Protein AF-A0A5A7SS59-F1 (afdb_monomer)

Sequence (140 aa):
MFLSNFWKELFSTMGTILKRSPTFHPQTDGHTERVNRCLETYLRYFCNEQPNRWHKFITCAELWYNTTFHASTKAAPFQLVFGRPPPPLVSYRDRKSSNNEVEQMLKERELTINALKENLSVAENRMNKMADLKRKEMKF

Mean predicted aligned error: 12.56 Å

Solvent-accessible surface area (backbone atoms only — not comparable to full-atom values): 8537 Å² total; per-residue (Å²): 129,87,78,49,70,68,50,54,54,52,33,54,75,70,73,45,83,85,83,76,71,60,87,97,44,69,74,78,48,46,66,62,51,54,50,48,51,51,53,48,59,54,47,50,54,46,37,72,78,38,61,94,51,41,74,72,48,49,63,55,50,51,53,47,58,30,58,38,75,34,84,90,73,73,42,19,55,37,29,73,75,68,78,41,80,65,80,78,81,81,59,65,88,80,62,88,60,93,47,66,68,60,42,50,51,44,49,53,50,49,56,47,53,51,54,46,54,53,55,46,52,54,49,51,53,52,49,51,54,57,50,56,77,68,57,74,89,77,82,129

Organism: Cucumis melo var. makuwa (NCBI:txid1194695)

Nearest PDB structures (foldseek):
  4bac-assembly1_B-2  TM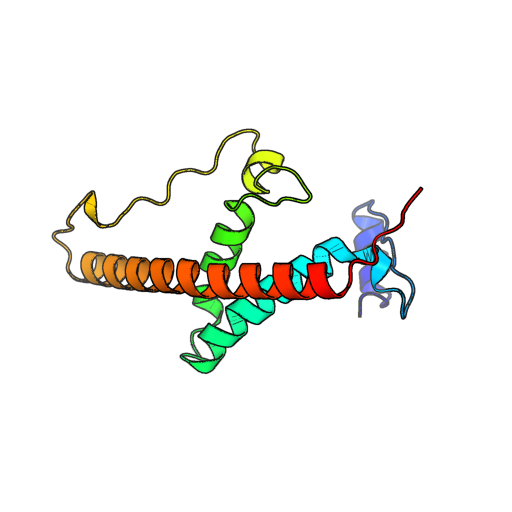=7.253E-01  e=7.988E-04  Human spumaretrovirus
  3s3o-assembly1_B-2  TM=7.071E-01  e=8.475E-04  Human spumaretrovirus
  3oyj-assembly1_A-2  TM=6.979E-01  e=1.724E-03  Human spumaretrovirus
  4ikf-assembly1_B  TM=7.192E-01  e=2.059E-03  Human spumaretrovirus
  2x6s-assembly3_A  TM=6.317E-01  e=1.941E-03  Human spumaretrovirus

Structure (mmCIF, N/CA/C/O backbone):
data_AF-A0A5A7SS59-F1
#
_entry.id   AF-A0A5A7SS59-F1
#
loop_
_atom_site.group_PDB
_atom_site.id
_atom_site.type_symbol
_atom_site.label_atom_id
_atom_site.label_alt_id
_atom_site.label_comp_id
_atom_site.label_asym_id
_atom_site.label_entity_id
_atom_site.label_seq_id
_atom_site.pdbx_PDB_ins_code
_atom_site.Cartn_x
_atom_site.Cartn_y
_atom_site.Cartn_z
_atom_site.occupancy
_atom_site.B_iso_or_equiv
_atom_site.auth_seq_id
_atom_site.auth_comp_id
_atom_site.auth_asym_id
_atom_site.auth_atom_id
_atom_site.pdbx_PDB_model_num
ATOM 1 N N . MET A 1 1 ? 14.893 -16.662 -6.033 1.00 59.03 1 MET A N 1
ATOM 2 C CA . MET A 1 1 ? 15.719 -16.497 -7.252 1.00 59.03 1 MET A CA 1
ATOM 3 C C . MET A 1 1 ? 14.987 -17.178 -8.414 1.00 59.03 1 MET A C 1
ATOM 5 O O . MET A 1 1 ? 14.801 -18.385 -8.360 1.00 59.03 1 MET A O 1
ATOM 9 N N . PHE A 1 2 ? 14.514 -16.436 -9.423 1.00 67.94 2 PHE A N 1
ATOM 10 C CA . PHE A 1 2 ? 13.650 -16.948 -10.515 1.00 67.94 2 PHE A CA 1
ATOM 11 C C . PHE A 1 2 ? 14.432 -17.586 -11.686 1.00 67.94 2 PHE A C 1
ATOM 13 O O . PHE A 1 2 ? 14.031 -17.503 -12.844 1.00 67.94 2 PHE A O 1
ATOM 20 N N . LEU A 1 3 ? 15.603 -18.164 -11.400 1.00 74.69 3 LEU A N 1
ATOM 21 C CA . LEU A 1 3 ? 16.558 -18.639 -12.413 1.00 74.69 3 LEU A CA 1
ATOM 22 C C . LEU A 1 3 ? 16.538 -20.160 -12.622 1.00 74.69 3 LEU A C 1
ATOM 24 O O . LEU A 1 3 ? 17.174 -20.647 -13.558 1.00 74.69 3 LEU A O 1
ATOM 28 N N . SER A 1 4 ? 15.828 -20.909 -11.772 1.00 83.44 4 SER A N 1
ATOM 29 C CA . SER A 1 4 ? 15.751 -22.367 -11.883 1.00 83.44 4 SER A CA 1
ATOM 30 C C . SER A 1 4 ? 15.007 -22.805 -13.149 1.00 83.44 4 SER A C 1
ATOM 32 O O . SER A 1 4 ? 14.195 -22.062 -13.708 1.00 83.44 4 SER A O 1
ATOM 34 N N . ASN A 1 5 ? 15.276 -24.034 -13.599 1.00 83.62 5 ASN A N 1
ATOM 35 C CA . ASN A 1 5 ? 14.603 -24.611 -14.767 1.00 83.62 5 ASN A CA 1
ATOM 36 C C . ASN A 1 5 ? 13.082 -24.696 -14.578 1.00 83.62 5 ASN A C 1
ATOM 38 O O . ASN A 1 5 ? 12.355 -24.430 -15.527 1.00 83.62 5 ASN A O 1
ATOM 42 N N . PHE A 1 6 ? 12.620 -24.910 -13.342 1.00 86.31 6 PHE A N 1
ATOM 43 C CA . PHE A 1 6 ? 11.205 -24.844 -12.975 1.00 86.31 6 PHE A CA 1
ATOM 44 C C . PHE A 1 6 ? 10.521 -23.562 -13.479 1.00 86.31 6 PHE A C 1
ATOM 46 O O . PHE A 1 6 ? 9.508 -23.632 -14.165 1.00 86.31 6 PHE A O 1
ATOM 53 N N . TRP A 1 7 ? 11.094 -22.383 -13.203 1.00 84.38 7 TRP A N 1
ATOM 54 C CA . TRP A 1 7 ? 10.486 -21.116 -13.627 1.00 84.38 7 TRP A CA 1
ATOM 55 C C . TRP A 1 7 ? 10.497 -20.953 -15.148 1.00 84.38 7 TRP A C 1
ATOM 57 O O . TRP A 1 7 ? 9.539 -20.427 -15.708 1.00 84.38 7 TRP A O 1
ATOM 67 N N . LYS A 1 8 ? 11.548 -21.421 -15.834 1.00 82.31 8 LYS A N 1
ATOM 68 C CA . LYS A 1 8 ? 11.623 -21.356 -17.303 1.00 82.31 8 LYS A CA 1
ATOM 69 C C . LYS A 1 8 ? 10.511 -22.180 -17.954 1.00 82.31 8 LYS A C 1
ATOM 71 O O . LYS A 1 8 ? 9.826 -21.666 -18.834 1.00 82.31 8 LYS A O 1
ATOM 76 N N . GLU A 1 9 ? 10.319 -23.419 -17.503 1.00 86.44 9 GLU A N 1
ATOM 77 C CA . GLU A 1 9 ? 9.260 -24.299 -18.013 1.00 86.44 9 GLU A CA 1
ATOM 78 C C . GLU A 1 9 ? 7.866 -23.770 -17.676 1.00 86.44 9 GLU A C 1
ATOM 80 O O . GLU A 1 9 ? 6.979 -23.778 -18.531 1.00 86.44 9 GLU A O 1
ATOM 85 N N . LEU A 1 10 ? 7.689 -23.227 -16.469 1.00 86.88 10 LEU A N 1
ATOM 86 C CA . LEU A 1 10 ? 6.432 -22.641 -16.016 1.00 86.88 10 LEU A CA 1
ATOM 87 C C . LEU A 1 10 ? 5.995 -21.461 -16.904 1.00 86.88 10 LEU A C 1
ATOM 89 O O . LEU A 1 10 ? 4.874 -21.453 -17.414 1.00 86.88 10 LEU A O 1
ATOM 93 N N . PHE A 1 11 ? 6.883 -20.487 -17.136 1.00 85.38 11 PHE A N 1
ATOM 94 C CA . PHE A 1 11 ? 6.570 -19.325 -17.978 1.00 85.38 11 PHE A CA 1
ATOM 95 C C . PHE A 1 11 ? 6.400 -19.708 -19.456 1.00 85.38 11 PHE A C 1
ATOM 97 O O . PHE A 1 11 ? 5.492 -19.194 -20.111 1.00 85.38 11 PHE A O 1
ATOM 104 N N . SER A 1 12 ? 7.200 -20.662 -19.956 1.00 85.94 12 SER A N 1
ATOM 105 C CA . SER A 1 12 ? 7.065 -21.194 -21.320 1.00 85.94 12 SER A CA 1
ATOM 106 C C . SER A 1 12 ? 5.706 -21.859 -21.539 1.00 85.94 12 SER A C 1
ATOM 108 O O . SER A 1 12 ? 5.049 -21.592 -22.540 1.00 85.94 12 SER A O 1
ATOM 110 N N . THR A 1 13 ? 5.258 -22.684 -20.590 1.00 88.31 13 THR A N 1
ATOM 111 C CA . THR A 1 13 ? 3.959 -23.374 -20.667 1.00 88.31 13 THR A CA 1
ATOM 112 C C . THR A 1 13 ? 2.787 -22.394 -20.590 1.00 88.31 13 THR A C 1
ATOM 114 O O . THR A 1 13 ? 1.782 -22.578 -21.266 1.00 88.31 13 THR A O 1
ATOM 117 N N . MET A 1 14 ? 2.924 -21.310 -19.820 1.00 86.69 14 MET A N 1
ATOM 118 C CA . MET A 1 14 ? 1.923 -20.236 -19.756 1.00 86.69 14 MET A CA 1
ATOM 119 C C . MET A 1 14 ? 1.974 -19.253 -20.939 1.00 86.69 14 MET A C 1
ATOM 121 O O . MET A 1 14 ? 1.192 -18.306 -20.967 1.00 86.69 14 MET A O 1
ATOM 125 N N . GLY A 1 15 ? 2.893 -19.424 -21.899 1.00 86.69 15 GLY A N 1
ATOM 126 C CA . GLY A 1 15 ? 3.030 -18.520 -23.049 1.00 86.69 15 GLY A CA 1
ATOM 127 C C . GLY A 1 15 ? 3.527 -17.115 -22.685 1.00 86.69 15 GLY A C 1
ATOM 128 O O . GLY A 1 15 ? 3.274 -16.156 -23.410 1.00 86.69 15 GLY A O 1
ATOM 129 N N . THR A 1 16 ? 4.219 -16.968 -21.553 1.00 85.62 16 THR A N 1
ATOM 130 C CA . THR A 1 16 ? 4.688 -15.673 -21.038 1.00 85.62 16 THR A CA 1
ATOM 131 C C . THR A 1 16 ? 6.208 -15.566 -21.111 1.00 85.62 16 THR A C 1
ATOM 133 O O . THR A 1 16 ? 6.941 -16.536 -20.926 1.00 85.62 16 THR A O 1
ATOM 136 N N . ILE A 1 17 ? 6.710 -14.360 -21.388 1.00 80.25 17 ILE A N 1
ATOM 137 C CA . ILE A 1 17 ? 8.149 -14.102 -21.511 1.00 80.25 17 ILE A CA 1
ATOM 138 C C . ILE A 1 17 ? 8.661 -13.522 -20.195 1.00 80.25 17 ILE A C 1
ATOM 140 O O . ILE A 1 17 ? 8.313 -12.402 -19.818 1.00 80.25 17 ILE A O 1
ATOM 144 N N . LEU A 1 18 ? 9.543 -14.258 -19.518 1.00 77.56 18 LEU A N 1
ATOM 145 C CA . LEU A 1 18 ? 10.219 -13.771 -18.319 1.00 77.56 18 LEU A CA 1
ATOM 146 C C . LEU A 1 18 ? 11.256 -12.699 -18.691 1.00 77.56 18 LEU A C 1
ATOM 148 O O . LEU A 1 18 ? 12.382 -13.014 -19.084 1.00 77.56 18 LEU A O 1
ATOM 152 N N . LYS A 1 19 ? 10.891 -11.422 -18.539 1.00 74.75 19 LYS A N 1
ATOM 153 C CA . LYS A 1 19 ? 11.828 -10.296 -18.651 1.00 74.75 19 LYS A CA 1
ATOM 154 C C . LYS A 1 19 ? 12.659 -10.196 -17.374 1.00 74.75 19 LYS A C 1
ATOM 156 O O . LYS A 1 19 ? 12.113 -10.098 -16.280 1.00 74.75 19 LYS A O 1
ATOM 161 N N . ARG A 1 20 ? 13.985 -10.244 -17.515 1.00 69.62 20 ARG A N 1
ATOM 162 C CA . ARG A 1 20 ? 14.929 -10.195 -16.391 1.00 69.62 20 ARG A CA 1
ATOM 163 C C . ARG A 1 20 ? 15.554 -8.811 -16.296 1.00 69.62 20 ARG A C 1
ATOM 165 O O . ARG A 1 20 ? 16.106 -8.323 -17.279 1.00 69.62 20 ARG A O 1
ATOM 172 N N . SER A 1 21 ? 15.512 -8.222 -15.109 1.00 64.94 21 SER A N 1
ATOM 173 C CA . SER A 1 21 ? 16.311 -7.042 -14.785 1.00 64.94 21 SER A CA 1
ATOM 174 C C . SER A 1 21 ? 17.788 -7.451 -14.666 1.00 64.94 21 SER A C 1
ATOM 176 O O . SER A 1 21 ? 18.066 -8.516 -14.101 1.00 64.94 21 SER A O 1
ATOM 178 N N . PRO A 1 22 ? 18.748 -6.664 -15.182 1.00 60.66 22 PRO A N 1
ATOM 179 C CA . PRO A 1 22 ? 20.166 -6.951 -14.998 1.00 60.66 22 PRO A CA 1
ATOM 180 C C . PRO A 1 22 ? 20.532 -6.927 -13.509 1.00 60.66 22 PRO A C 1
ATOM 182 O O . PRO A 1 22 ? 20.071 -6.063 -12.757 1.00 60.66 22 PRO A O 1
ATOM 185 N N . THR A 1 23 ? 21.391 -7.850 -13.075 1.00 56.97 23 THR A N 1
ATOM 186 C CA . THR A 1 23 ? 21.953 -7.822 -11.720 1.00 56.97 23 THR A CA 1
ATOM 187 C C . THR A 1 23 ? 22.644 -6.471 -11.498 1.00 56.97 23 THR A C 1
ATOM 189 O O . THR A 1 23 ? 23.382 -6.010 -12.366 1.00 56.97 23 THR A O 1
ATOM 192 N N . PHE A 1 24 ? 22.395 -5.827 -10.355 1.00 50.50 24 PHE A N 1
ATOM 193 C CA . PHE A 1 24 ? 22.914 -4.493 -10.000 1.00 50.50 24 PHE A CA 1
ATOM 194 C C . PHE A 1 24 ? 22.354 -3.293 -10.795 1.00 50.50 24 PHE A C 1
ATOM 196 O O . PHE A 1 24 ? 22.918 -2.205 -10.707 1.00 50.50 24 PHE A O 1
ATOM 203 N N . HIS A 1 25 ? 21.225 -3.431 -11.507 1.00 51.59 25 HIS A N 1
ATOM 204 C CA . HIS A 1 25 ? 20.489 -2.293 -12.090 1.00 51.59 25 HIS A CA 1
ATOM 205 C C . HIS A 1 25 ? 19.086 -2.122 -11.466 1.00 51.59 25 HIS A C 1
ATOM 207 O O . HIS A 1 25 ? 18.087 -2.517 -12.069 1.00 51.59 25 HIS A O 1
ATOM 213 N N . PRO A 1 26 ? 18.976 -1.479 -10.285 1.00 52.75 26 PRO A N 1
ATOM 214 C CA . PRO A 1 26 ? 17.689 -1.200 -9.621 1.00 52.75 26 PRO A CA 1
ATOM 215 C C . PRO A 1 26 ? 16.760 -0.265 -10.423 1.00 52.75 26 PRO A C 1
ATOM 217 O O . PRO A 1 26 ? 15.569 -0.148 -10.150 1.00 52.75 26 PRO A O 1
ATOM 220 N N . GLN A 1 27 ? 17.270 0.400 -11.465 1.00 54.16 27 GLN A N 1
ATOM 221 C CA . GLN A 1 27 ? 16.482 1.321 -12.289 1.00 54.16 27 GLN A CA 1
ATOM 222 C C . GLN A 1 27 ? 15.393 0.639 -13.127 1.00 54.16 27 GLN A C 1
ATOM 224 O O . GLN A 1 27 ? 14.373 1.273 -13.392 1.00 54.16 27 GLN A O 1
ATOM 229 N N . THR A 1 28 ? 15.567 -0.628 -13.523 1.00 52.41 28 THR A N 1
ATOM 230 C CA . THR A 1 28 ? 14.585 -1.336 -14.367 1.00 52.41 28 THR A CA 1
ATOM 231 C C . THR A 1 28 ? 13.282 -1.632 -13.620 1.00 52.41 28 THR A C 1
ATOM 233 O O . THR A 1 28 ? 12.230 -1.685 -14.248 1.00 52.41 28 THR A O 1
ATOM 236 N N . ASP A 1 29 ? 13.334 -1.758 -12.291 1.00 59.69 29 ASP A N 1
ATOM 237 C CA . ASP A 1 29 ? 12.176 -2.089 -11.450 1.00 59.69 29 ASP A CA 1
ATOM 238 C C . ASP A 1 29 ? 11.845 -0.972 -10.443 1.00 59.69 29 ASP A C 1
ATOM 240 O O . ASP A 1 29 ? 11.243 -1.188 -9.392 1.00 59.69 29 ASP A O 1
ATOM 244 N N . GLY A 1 30 ? 12.240 0.267 -10.759 1.00 65.06 30 GLY A N 1
ATOM 245 C CA . GLY A 1 30 ? 12.182 1.392 -9.824 1.00 65.06 30 GLY A CA 1
ATOM 246 C C . GLY A 1 30 ? 10.772 1.756 -9.339 1.00 65.06 30 GLY A C 1
ATOM 247 O O . GLY A 1 30 ? 10.630 2.335 -8.261 1.00 65.06 30 GLY A O 1
ATOM 248 N N . HIS A 1 31 ? 9.720 1.421 -10.096 1.00 64.38 31 HIS A N 1
ATOM 249 C CA . HIS A 1 31 ? 8.342 1.596 -9.629 1.00 64.38 31 HIS A CA 1
ATOM 250 C C . HIS A 1 31 ? 8.020 0.579 -8.528 1.00 64.38 31 HIS A C 1
ATOM 252 O O . HIS A 1 31 ? 7.703 0.983 -7.411 1.00 64.38 31 HIS A O 1
ATOM 258 N N . THR A 1 32 ? 8.207 -0.713 -8.803 1.00 65.12 32 THR A N 1
ATOM 259 C CA . THR A 1 32 ? 8.013 -1.807 -7.841 1.00 65.12 32 THR A CA 1
ATOM 260 C C . THR A 1 32 ? 8.895 -1.636 -6.607 1.00 65.12 32 THR A C 1
ATOM 262 O O . THR A 1 32 ? 8.426 -1.815 -5.491 1.00 65.12 32 THR A O 1
ATOM 265 N N . GLU A 1 33 ? 10.147 -1.198 -6.759 1.00 70.50 33 GLU A N 1
ATOM 266 C CA . GLU A 1 33 ? 11.038 -0.931 -5.625 1.00 70.50 33 GLU A CA 1
ATOM 267 C C . GLU A 1 33 ? 10.550 0.217 -4.731 1.00 70.50 33 GLU A C 1
ATOM 269 O O . GLU A 1 33 ? 10.651 0.131 -3.505 1.00 70.50 33 GLU A O 1
ATOM 274 N N . ARG A 1 34 ? 10.020 1.307 -5.308 1.00 69.12 34 ARG A N 1
ATOM 275 C CA . ARG A 1 34 ? 9.464 2.423 -4.518 1.00 69.12 34 ARG A CA 1
ATOM 276 C C . ARG A 1 34 ? 8.216 1.994 -3.761 1.00 69.12 34 ARG A C 1
ATOM 278 O O . ARG A 1 34 ? 8.059 2.366 -2.600 1.00 69.12 34 ARG A O 1
ATOM 285 N N . VAL A 1 35 ? 7.370 1.203 -4.411 1.00 67.81 35 VAL A N 1
A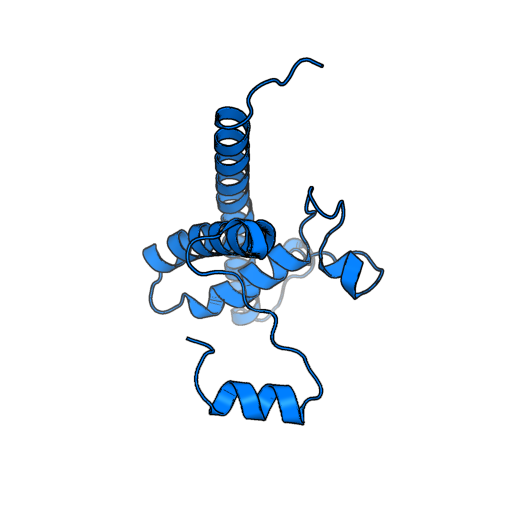TOM 286 C CA . VAL A 1 35 ? 6.162 0.625 -3.821 1.00 67.81 35 VAL A CA 1
ATOM 287 C C . VAL A 1 35 ? 6.523 -0.331 -2.690 1.00 67.81 35 VAL A C 1
ATOM 289 O O . VAL A 1 35 ? 6.047 -0.158 -1.570 1.00 67.81 35 VAL A O 1
ATOM 292 N N . ASN A 1 36 ? 7.445 -1.260 -2.940 1.00 71.94 36 ASN A N 1
ATOM 293 C CA . ASN A 1 36 ? 7.929 -2.202 -1.940 1.00 71.94 36 ASN A CA 1
ATOM 294 C C . ASN A 1 36 ? 8.545 -1.475 -0.751 1.00 71.94 36 ASN A C 1
ATOM 296 O O . ASN A 1 36 ? 8.244 -1.828 0.376 1.00 71.94 36 ASN A O 1
ATOM 300 N N . ARG A 1 37 ? 9.320 -0.405 -0.960 1.00 72.38 37 ARG A N 1
ATOM 301 C CA . ARG A 1 37 ? 9.881 0.388 0.145 1.00 72.38 37 ARG A CA 1
ATOM 302 C C . ARG A 1 37 ? 8.806 1.072 0.993 1.00 72.38 37 ARG A C 1
ATOM 304 O O . ARG A 1 37 ? 8.962 1.165 2.211 1.00 72.38 37 ARG A O 1
ATOM 311 N N . CYS A 1 38 ? 7.735 1.556 0.367 1.00 69.19 38 CYS A N 1
ATOM 312 C CA . CYS A 1 38 ? 6.600 2.146 1.073 1.00 69.19 38 CYS A CA 1
ATOM 313 C C . CYS A 1 38 ? 5.876 1.081 1.911 1.00 69.19 38 CYS A C 1
ATOM 315 O O . CYS A 1 38 ? 5.720 1.257 3.119 1.00 69.19 38 CYS A O 1
ATOM 317 N N . LEU A 1 39 ? 5.555 -0.064 1.300 1.00 73.38 39 LEU A N 1
ATOM 318 C CA . LEU A 1 39 ? 4.933 -1.211 1.966 1.00 73.38 39 LEU A CA 1
ATOM 319 C C . LEU A 1 39 ? 5.808 -1.784 3.086 1.00 73.38 39 LEU A C 1
ATOM 321 O O . LEU A 1 39 ? 5.305 -2.145 4.141 1.00 73.38 39 LEU A O 1
ATOM 325 N N . GLU A 1 40 ? 7.120 -1.839 2.897 1.00 76.88 40 GLU A N 1
ATOM 326 C CA . GLU A 1 40 ? 8.057 -2.341 3.896 1.00 76.88 40 GLU A CA 1
ATOM 327 C C . GLU A 1 40 ? 8.171 -1.377 5.081 1.00 76.88 40 GLU A C 1
ATOM 329 O O . GLU A 1 40 ? 8.136 -1.809 6.229 1.00 76.88 40 GLU A O 1
ATOM 334 N N . THR A 1 41 ? 8.239 -0.064 4.824 1.00 72.44 41 THR A N 1
ATOM 335 C CA . THR A 1 41 ? 8.209 0.964 5.883 1.00 72.44 41 THR A CA 1
ATOM 336 C C . THR A 1 41 ? 6.909 0.886 6.679 1.00 72.44 41 THR A C 1
ATOM 338 O O . THR A 1 41 ? 6.928 0.971 7.906 1.00 72.44 41 THR A O 1
ATOM 341 N N . TYR A 1 42 ? 5.798 0.676 5.976 1.00 70.38 42 TYR A N 1
ATOM 342 C CA . TYR A 1 42 ? 4.477 0.470 6.543 1.00 70.38 42 TYR A CA 1
ATOM 343 C C . TYR A 1 42 ? 4.426 -0.781 7.435 1.00 70.38 42 TYR A C 1
ATOM 345 O O . TYR A 1 42 ? 4.125 -0.684 8.624 1.00 70.38 42 TYR A O 1
ATOM 353 N N . LEU A 1 43 ? 4.789 -1.948 6.895 1.00 72.44 43 LEU A N 1
ATOM 354 C CA . LEU A 1 43 ? 4.754 -3.213 7.626 1.00 72.44 43 LEU A CA 1
ATOM 355 C C . LEU A 1 43 ? 5.717 -3.198 8.812 1.00 72.44 43 LEU A C 1
ATOM 357 O O . LEU A 1 43 ? 5.394 -3.755 9.851 1.00 72.44 43 LEU A O 1
ATOM 361 N N . ARG A 1 44 ? 6.866 -2.521 8.705 1.00 75.88 44 ARG A N 1
ATOM 362 C CA . ARG A 1 44 ? 7.865 -2.448 9.781 1.00 75.88 44 ARG A CA 1
ATOM 363 C C . ARG A 1 44 ? 7.312 -1.824 11.063 1.00 75.88 44 ARG A C 1
ATOM 365 O O . ARG A 1 44 ? 7.684 -2.269 12.142 1.00 75.88 44 ARG A O 1
ATOM 372 N N . TYR A 1 45 ? 6.408 -0.850 10.963 1.00 69.25 45 TYR A N 1
ATOM 373 C CA . TYR A 1 45 ? 5.739 -0.283 12.137 1.00 69.25 45 TYR A CA 1
ATOM 374 C C . TYR A 1 45 ? 4.847 -1.325 12.835 1.00 69.25 45 TYR A C 1
ATOM 376 O O . TYR A 1 45 ? 4.984 -1.563 14.032 1.00 69.25 45 TYR A O 1
ATOM 384 N N . PHE A 1 46 ? 4.006 -2.030 12.072 1.00 65.62 46 PHE A N 1
ATOM 385 C CA . PHE A 1 46 ? 3.090 -3.042 12.613 1.00 65.62 46 PHE A CA 1
ATOM 386 C C . PHE A 1 46 ? 3.796 -4.320 13.077 1.00 65.62 46 PHE A C 1
ATOM 388 O O . PHE A 1 46 ? 3.392 -4.922 14.068 1.00 65.62 46 PHE A O 1
ATOM 395 N N . CYS A 1 47 ? 4.868 -4.724 12.397 1.00 71.50 47 CYS A N 1
ATOM 396 C CA . CYS A 1 47 ? 5.710 -5.843 12.807 1.00 71.50 47 CYS A CA 1
ATOM 397 C C . CYS A 1 47 ? 6.443 -5.556 14.123 1.00 71.50 47 CYS A C 1
ATOM 399 O O . CYS A 1 47 ? 6.673 -6.491 14.882 1.00 71.50 47 CYS A O 1
ATOM 401 N N . ASN A 1 48 ? 6.792 -4.295 14.403 1.00 71.75 48 ASN A N 1
ATOM 402 C CA . ASN A 1 48 ? 7.419 -3.917 15.671 1.00 71.75 48 ASN A CA 1
ATOM 403 C C . ASN A 1 48 ? 6.422 -3.942 16.839 1.00 71.75 48 ASN A C 1
ATOM 405 O O . ASN A 1 48 ? 6.772 -4.403 17.919 1.00 71.75 48 ASN A O 1
ATOM 409 N N . GLU A 1 49 ? 5.187 -3.483 16.625 1.00 71.50 49 GLU A N 1
ATOM 410 C CA . GLU A 1 49 ? 4.144 -3.471 17.662 1.00 71.50 49 GLU A CA 1
ATOM 411 C C . GLU A 1 49 ? 3.525 -4.863 17.896 1.00 71.50 49 GLU A C 1
ATOM 413 O O . GLU A 1 49 ? 3.255 -5.249 19.031 1.00 71.50 49 GLU A O 1
ATOM 418 N N . GLN A 1 50 ? 3.272 -5.631 16.827 1.00 71.94 50 GLN A N 1
ATOM 419 C CA . GLN A 1 50 ? 2.564 -6.919 16.879 1.00 71.94 50 GLN A CA 1
ATOM 420 C C . GLN A 1 50 ? 3.134 -7.945 15.871 1.00 71.94 50 GLN A C 1
ATOM 422 O O . GLN A 1 50 ? 2.458 -8.316 14.900 1.00 71.94 50 GLN A O 1
ATOM 427 N N . PRO A 1 51 ? 4.342 -8.491 16.111 1.00 74.94 51 PRO A N 1
ATOM 428 C CA . PRO A 1 51 ? 5.045 -9.364 15.165 1.00 74.94 51 PRO A CA 1
ATOM 429 C C . PRO A 1 51 ? 4.276 -10.640 14.806 1.00 74.94 51 PRO A C 1
ATOM 431 O O . PRO A 1 51 ? 4.367 -11.102 13.679 1.00 74.94 51 PRO A O 1
ATOM 434 N N . ASN A 1 52 ? 3.444 -11.184 15.699 1.00 81.94 52 ASN A N 1
ATOM 435 C CA . ASN A 1 52 ? 2.657 -12.398 15.422 1.00 81.94 52 ASN A CA 1
ATOM 436 C C . ASN A 1 52 ? 1.386 -12.139 14.592 1.00 81.94 52 ASN A C 1
ATOM 438 O O . ASN A 1 52 ? 0.714 -13.078 14.164 1.00 81.94 52 ASN A O 1
ATOM 442 N N . ARG A 1 53 ? 1.021 -10.871 14.370 1.00 77.69 53 ARG A N 1
ATOM 443 C CA . ARG A 1 53 ? -0.214 -10.469 13.676 1.00 77.69 53 ARG A CA 1
ATOM 444 C C . ARG A 1 53 ? 0.048 -9.691 12.389 1.00 77.69 53 ARG A C 1
ATOM 446 O O . ARG A 1 53 ? -0.908 -9.245 11.762 1.00 77.69 53 ARG A O 1
ATOM 453 N N . TRP A 1 54 ? 1.308 -9.594 11.958 1.00 77.44 54 TRP A N 1
ATOM 454 C CA . TRP A 1 54 ? 1.731 -8.849 10.767 1.00 77.44 54 TRP A CA 1
ATOM 455 C C . TRP A 1 54 ? 0.896 -9.170 9.510 1.00 77.44 54 TRP A C 1
ATOM 457 O O . TRP A 1 54 ? 0.513 -8.271 8.765 1.00 77.44 54 TRP A O 1
ATOM 467 N N . HIS 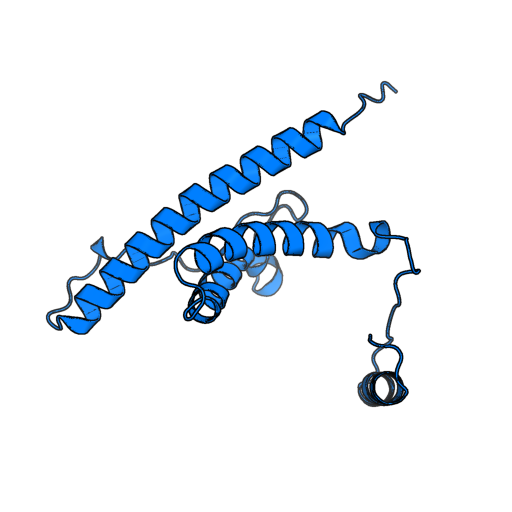A 1 55 ? 0.540 -10.446 9.320 1.00 79.44 55 HIS A N 1
ATOM 468 C CA . HIS A 1 55 ? -0.245 -10.936 8.184 1.00 79.44 55 HIS A CA 1
ATOM 469 C C . HIS A 1 55 ? -1.635 -10.289 8.078 1.00 79.44 55 HIS A C 1
ATOM 471 O O . HIS A 1 55 ? -2.132 -10.090 6.973 1.00 79.44 55 HIS A O 1
ATOM 477 N N . LYS A 1 56 ? -2.248 -9.901 9.205 1.00 75.44 56 LYS A N 1
ATOM 478 C CA . LYS A 1 56 ? -3.548 -9.210 9.216 1.00 75.44 56 LYS A CA 1
ATOM 479 C C . LYS A 1 56 ? -3.462 -7.807 8.615 1.00 75.44 56 LYS A C 1
ATOM 48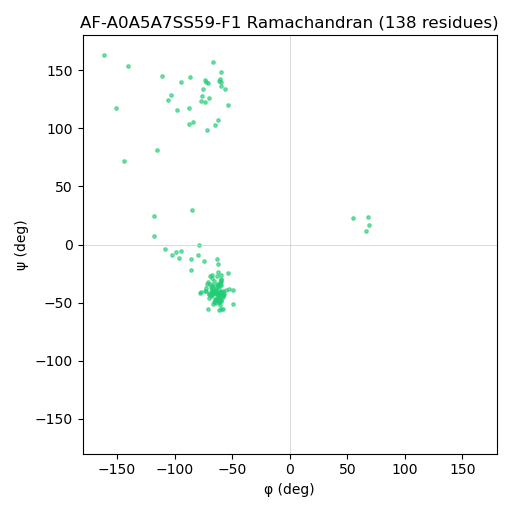1 O O . LYS A 1 56 ? -4.450 -7.303 8.092 1.00 75.44 56 LYS A O 1
ATOM 486 N N . PHE A 1 57 ? -2.283 -7.191 8.659 1.00 74.12 57 PHE A N 1
ATOM 487 C CA . PHE A 1 57 ? -2.059 -5.850 8.128 1.00 74.12 57 PHE A CA 1
ATOM 488 C C . PHE A 1 57 ? -1.728 -5.853 6.630 1.00 74.12 57 PHE A C 1
ATOM 490 O O . PHE A 1 57 ? -1.814 -4.801 6.003 1.00 74.12 57 PHE A O 1
ATOM 497 N N . ILE A 1 58 ? -1.430 -7.012 6.020 1.00 78.56 58 ILE A N 1
ATOM 498 C CA . ILE A 1 58 ? -1.185 -7.114 4.568 1.00 78.56 58 ILE A CA 1
ATOM 499 C C . ILE A 1 58 ? -2.414 -6.651 3.787 1.00 78.56 58 ILE A C 1
ATOM 501 O O . ILE A 1 58 ? -2.298 -5.807 2.904 1.00 78.56 58 ILE A O 1
ATOM 505 N N . THR A 1 59 ? -3.602 -7.146 4.145 1.00 78.75 59 THR A N 1
ATOM 506 C CA . THR A 1 59 ? -4.852 -6.779 3.463 1.00 78.75 59 THR A CA 1
ATOM 507 C C . THR A 1 59 ? -5.145 -5.283 3.591 1.00 78.75 59 THR A C 1
ATOM 509 O O . THR A 1 59 ? -5.640 -4.659 2.655 1.00 78.75 59 THR A O 1
ATOM 512 N N . CYS A 1 60 ? -4.803 -4.676 4.731 1.00 73.19 60 CYS A N 1
ATOM 513 C CA . CYS A 1 60 ? -4.917 -3.232 4.922 1.00 73.19 60 CYS A CA 1
ATOM 514 C C . CYS A 1 60 ? -3.934 -2.455 4.035 1.00 73.19 60 CYS A C 1
ATOM 516 O O . CYS A 1 60 ? -4.331 -1.460 3.426 1.00 73.19 60 CYS A O 1
ATOM 518 N N . ALA A 1 61 ? -2.685 -2.918 3.934 1.00 75.31 61 ALA A N 1
ATOM 519 C CA . ALA A 1 61 ? -1.660 -2.330 3.075 1.00 75.31 61 ALA A CA 1
ATOM 520 C C . ALA A 1 61 ? -2.064 -2.377 1.597 1.00 75.31 61 ALA A C 1
ATOM 522 O O . ALA A 1 61 ? -1.968 -1.379 0.889 1.00 75.31 61 ALA A O 1
ATOM 523 N N . GLU A 1 62 ? -2.549 -3.534 1.148 1.00 81.94 62 GLU A N 1
ATOM 524 C CA . GLU A 1 62 ? -2.997 -3.766 -0.221 1.00 81.94 62 GLU A CA 1
ATOM 525 C C . GLU A 1 62 ? -4.200 -2.888 -0.569 1.00 81.94 62 GLU A C 1
ATOM 527 O O . GLU A 1 62 ? -4.208 -2.220 -1.604 1.00 81.94 62 GLU A O 1
ATOM 532 N N . LEU A 1 63 ? -5.206 -2.840 0.312 1.00 79.00 63 LEU A N 1
ATOM 533 C CA . LEU A 1 63 ? -6.375 -1.988 0.118 1.00 79.00 6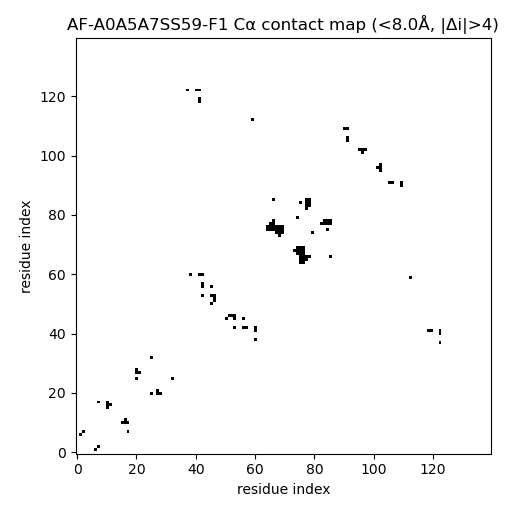3 LEU A CA 1
ATOM 534 C C . LEU A 1 63 ? -5.968 -0.517 0.024 1.00 79.00 63 LEU A C 1
ATOM 536 O O . LEU A 1 63 ? -6.426 0.194 -0.867 1.00 79.00 63 LEU A O 1
ATOM 540 N N . TRP A 1 64 ? -5.086 -0.052 0.905 1.00 76.38 64 TRP A N 1
ATOM 541 C CA . TRP A 1 64 ? -4.575 1.312 0.837 1.00 76.38 64 TRP A CA 1
ATOM 542 C C . TRP A 1 64 ? -3.825 1.575 -0.473 1.00 76.38 64 TRP A C 1
ATOM 544 O O . TRP A 1 64 ? -4.149 2.537 -1.169 1.00 76.38 64 TRP A O 1
ATOM 554 N N . TYR A 1 65 ? -2.888 0.701 -0.845 1.00 79.56 65 TYR A N 1
ATOM 555 C CA . TYR A 1 65 ? -2.092 0.835 -2.065 1.00 79.56 65 TYR A CA 1
ATOM 556 C C . TYR A 1 65 ? -2.975 0.904 -3.313 1.00 79.56 65 TYR A C 1
ATOM 558 O O . TYR A 1 65 ? -2.785 1.748 -4.183 1.00 79.56 65 TYR A O 1
ATOM 566 N N . ASN A 1 66 ? -3.994 0.048 -3.382 1.00 84.44 66 ASN A N 1
ATOM 567 C CA . ASN A 1 66 ? -4.900 0.012 -4.520 1.00 84.44 66 ASN A CA 1
ATOM 568 C C . ASN A 1 66 ? -5.819 1.240 -4.576 1.00 84.44 66 ASN A C 1
ATOM 570 O O . ASN A 1 66 ? -6.173 1.682 -5.666 1.00 84.44 66 ASN A O 1
ATOM 574 N N . THR A 1 67 ? -6.209 1.810 -3.436 1.00 81.00 67 THR A N 1
ATOM 575 C CA . THR A 1 67 ? -7.188 2.912 -3.379 1.00 81.00 67 THR A CA 1
ATOM 576 C C . THR A 1 67 ? -6.572 4.314 -3.308 1.00 81.00 67 THR A C 1
ATOM 578 O O . THR A 1 67 ? -7.287 5.294 -3.519 1.00 81.00 67 THR A O 1
ATOM 581 N N . THR A 1 68 ? -5.265 4.430 -3.066 1.00 77.31 68 THR A N 1
ATOM 582 C CA . THR A 1 68 ? -4.561 5.715 -2.925 1.00 77.31 68 THR A CA 1
ATOM 583 C C . THR A 1 68 ? -4.111 6.271 -4.269 1.00 77.31 68 THR A C 1
ATOM 585 O O . THR A 1 68 ? -3.709 5.541 -5.170 1.00 77.31 68 THR A O 1
ATOM 588 N N . PHE A 1 69 ? -4.167 7.595 -4.416 1.00 78.44 69 PHE A N 1
ATOM 589 C CA . PHE A 1 69 ? -3.704 8.278 -5.618 1.00 78.44 69 PHE A CA 1
ATOM 590 C C . PHE A 1 69 ? -2.180 8.221 -5.738 1.00 78.44 69 PHE A C 1
ATOM 592 O O . PHE A 1 69 ? -1.466 8.679 -4.849 1.00 78.44 69 PHE A O 1
ATOM 599 N N . HIS A 1 70 ? -1.666 7.736 -6.868 1.00 77.31 70 HIS A N 1
ATOM 600 C CA . HIS A 1 70 ? -0.227 7.715 -7.122 1.00 77.31 70 HIS A CA 1
ATOM 601 C C . HIS A 1 70 ? 0.162 8.799 -8.130 1.00 77.31 70 HIS A C 1
ATOM 603 O O . HIS A 1 70 ? -0.325 8.843 -9.258 1.00 77.31 70 HIS A O 1
ATOM 609 N N . ALA A 1 71 ? 1.101 9.670 -7.749 1.00 70.31 71 ALA A N 1
ATOM 610 C CA . ALA A 1 71 ? 1.533 10.792 -8.587 1.00 70.31 71 ALA A CA 1
ATOM 611 C C . ALA A 1 71 ? 2.190 10.367 -9.915 1.00 70.31 71 ALA A C 1
ATOM 613 O O . ALA A 1 71 ? 2.142 11.124 -10.886 1.00 70.31 71 ALA A O 1
ATOM 614 N N . SER A 1 72 ? 2.798 9.177 -9.952 1.00 69.88 72 SER A N 1
ATOM 615 C CA . SER A 1 72 ? 3.445 8.593 -11.133 1.00 69.88 72 SER A CA 1
ATOM 616 C C . SER A 1 72 ? 2.445 8.108 -12.179 1.00 69.88 72 SER A C 1
ATOM 618 O O . SER A 1 72 ? 2.691 8.271 -13.368 1.00 69.88 72 SER A O 1
ATOM 620 N N . THR A 1 73 ? 1.316 7.552 -11.745 1.00 75.06 73 THR A N 1
ATOM 621 C CA . THR A 1 73 ? 0.247 7.061 -12.625 1.00 75.06 73 THR A CA 1
ATOM 622 C C . THR A 1 73 ? -0.907 8.051 -12.771 1.00 75.06 73 THR A C 1
ATOM 624 O O . THR A 1 73 ? -1.807 7.815 -13.568 1.00 75.06 73 THR A O 1
ATOM 627 N N . LYS A 1 74 ? -0.895 9.153 -12.005 1.00 81.75 74 LYS A N 1
ATOM 628 C CA . LYS A 1 74 ? -1.948 10.185 -11.954 1.00 81.75 74 LYS A CA 1
ATOM 629 C C . LYS A 1 74 ? -3.346 9.630 -11.644 1.00 81.75 74 LYS A C 1
ATOM 631 O O . LYS A 1 74 ? -4.344 10.267 -11.962 1.00 81.75 74 LYS A O 1
ATOM 636 N N . ALA A 1 75 ? -3.409 8.461 -11.014 1.00 82.00 75 ALA A N 1
ATOM 637 C CA . ALA A 1 75 ? -4.634 7.768 -10.634 1.00 82.00 75 ALA A CA 1
ATOM 638 C C . ALA A 1 75 ? -4.333 6.726 -9.550 1.00 82.00 75 ALA A C 1
ATOM 640 O O . ALA A 1 75 ? -3.175 6.335 -9.364 1.00 82.00 75 ALA A O 1
ATOM 641 N N . ALA A 1 76 ? -5.369 6.252 -8.859 1.00 84.44 76 ALA A N 1
ATOM 642 C CA . ALA A 1 76 ? -5.235 5.092 -7.983 1.00 84.44 76 ALA A CA 1
ATOM 643 C C . ALA A 1 76 ? -5.117 3.795 -8.809 1.00 84.44 76 ALA A C 1
ATOM 645 O O . ALA A 1 76 ? -5.833 3.662 -9.807 1.00 84.44 76 ALA A O 1
ATOM 646 N N . PRO A 1 77 ? -4.290 2.806 -8.416 1.00 87.62 77 PRO A N 1
ATOM 647 C CA . PRO A 1 77 ? -4.202 1.529 -9.130 1.00 87.62 77 PRO A CA 1
ATOM 648 C C . PRO A 1 77 ? -5.563 0.848 -9.337 1.00 87.62 77 PRO A C 1
ATOM 650 O O . PRO A 1 77 ? -5.840 0.342 -10.420 1.00 87.62 77 PRO A O 1
ATOM 653 N N . PHE A 1 78 ? -6.462 0.925 -8.353 1.00 86.88 78 PHE A N 1
ATOM 654 C CA . PHE A 1 78 ? -7.836 0.433 -8.468 1.00 86.88 78 PHE A CA 1
ATOM 655 C C . PHE A 1 78 ? -8.590 1.092 -9.629 1.00 86.88 78 PHE A C 1
ATOM 657 O O . PHE A 1 78 ? -9.277 0.411 -10.386 1.00 86.88 78 PHE A O 1
ATOM 664 N N . GLN A 1 79 ? -8.446 2.408 -9.807 1.00 87.06 79 GLN A N 1
ATOM 665 C CA . GLN A 1 79 ? -9.083 3.120 -10.918 1.00 87.06 79 GLN A CA 1
ATOM 666 C C . GLN A 1 79 ? -8.534 2.670 -12.267 1.00 87.06 79 GLN A C 1
ATOM 668 O O . GLN A 1 79 ? -9.302 2.532 -13.212 1.00 87.06 79 GLN A O 1
ATOM 673 N N . LEU A 1 80 ? -7.229 2.413 -12.353 1.00 87.69 80 LEU A N 1
ATOM 674 C CA . LEU A 1 80 ? -6.592 1.949 -13.586 1.00 87.69 80 LEU A CA 1
ATOM 675 C C . LEU A 1 80 ? -7.050 0.541 -13.972 1.00 87.69 80 LEU A C 1
ATOM 677 O O . LEU A 1 80 ? -7.248 0.267 -15.149 1.00 87.69 80 LEU A O 1
ATOM 681 N N . VAL A 1 81 ? -7.230 -0.338 -12.984 1.00 90.06 81 VAL A N 1
ATOM 682 C CA . VAL A 1 81 ? -7.639 -1.731 -13.211 1.00 90.06 81 VAL A CA 1
ATOM 683 C C . VAL A 1 81 ? -9.138 -1.843 -13.494 1.00 90.06 81 VAL A C 1
ATOM 685 O O . VAL A 1 81 ? -9.539 -2.598 -14.375 1.00 90.06 81 VAL A O 1
ATOM 688 N N . PHE A 1 82 ? -9.977 -1.106 -12.762 1.00 89.12 82 PHE A N 1
ATOM 689 C CA . PHE A 1 82 ? -11.434 -1.286 -12.79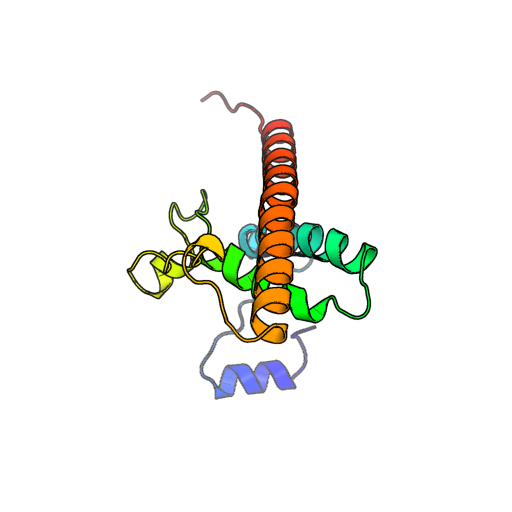6 1.00 89.12 82 PHE A CA 1
ATOM 690 C C . PHE A 1 82 ? -12.199 -0.163 -13.505 1.00 89.12 82 PHE A C 1
ATOM 692 O O . PHE A 1 82 ? -13.422 -0.237 -13.606 1.00 89.12 82 PHE A O 1
ATOM 699 N N . GLY A 1 83 ? -11.523 0.899 -13.950 1.00 88.69 83 GLY A N 1
ATOM 700 C CA . GLY A 1 83 ? -12.145 2.029 -14.651 1.00 88.69 83 GLY A CA 1
ATOM 701 C C . GLY A 1 83 ? -13.103 2.872 -13.800 1.00 88.69 83 GLY A C 1
ATOM 702 O O . GLY A 1 83 ? -13.839 3.694 -14.338 1.00 88.69 83 GLY A O 1
ATOM 703 N N . ARG A 1 84 ? -13.130 2.679 -12.474 1.00 88.00 84 ARG A N 1
ATOM 704 C CA . ARG A 1 84 ? -14.038 3.373 -11.544 1.00 88.00 84 ARG A CA 1
ATOM 705 C C . ARG A 1 84 ? -13.323 3.750 -10.243 1.00 88.00 84 ARG A C 1
ATOM 707 O O . ARG A 1 84 ? -12.362 3.071 -9.876 1.00 88.00 84 ARG A O 1
ATOM 7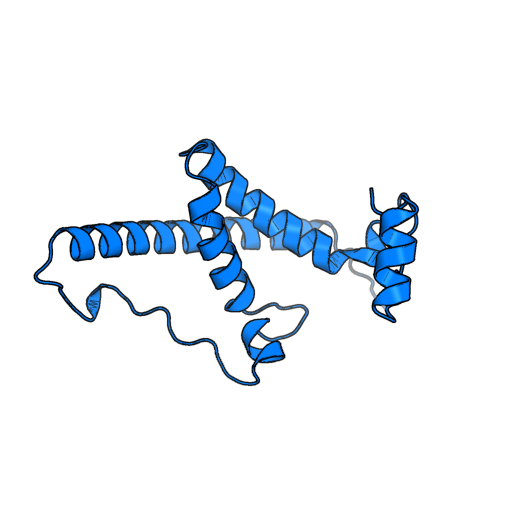14 N N . PRO A 1 85 ? -13.764 4.799 -9.521 1.00 82.12 85 PRO A N 1
ATOM 715 C CA . PRO A 1 85 ? -13.191 5.139 -8.223 1.00 82.12 85 PRO A CA 1
ATOM 716 C C . PRO A 1 85 ? -13.346 3.988 -7.218 1.00 82.12 85 PRO A C 1
ATOM 718 O O . PRO A 1 85 ? -14.325 3.236 -7.292 1.00 82.12 85 PRO A O 1
ATOM 721 N N . PRO A 1 86 ? -12.392 3.834 -6.283 1.00 79.88 86 PRO A N 1
ATOM 722 C CA . PRO A 1 86 ? -12.514 2.848 -5.226 1.00 79.88 86 PRO A CA 1
ATOM 723 C C . PRO A 1 86 ? -13.754 3.124 -4.369 1.00 79.88 86 PRO A C 1
ATOM 725 O O . PRO A 1 86 ? -14.078 4.290 -4.122 1.00 79.88 86 PRO A O 1
ATOM 728 N N . PRO A 1 87 ? -14.462 2.074 -3.917 1.00 77.94 87 PRO A N 1
ATOM 729 C CA . PRO A 1 87 ? -15.587 2.253 -3.016 1.00 77.94 87 PRO A CA 1
ATOM 730 C C . PRO A 1 87 ? -15.109 2.947 -1.731 1.00 77.94 87 PRO A C 1
ATOM 732 O O . PRO A 1 87 ? -14.020 2.633 -1.238 1.00 77.94 87 PRO A O 1
ATOM 735 N N . PRO A 1 88 ? -15.895 3.888 -1.180 1.00 69.56 88 PRO A N 1
ATOM 736 C CA . PRO A 1 88 ? -15.519 4.577 0.042 1.00 69.56 88 PRO A CA 1
ATOM 737 C C . PRO A 1 88 ? -15.337 3.561 1.171 1.00 69.56 88 PRO A C 1
ATOM 739 O O . PRO A 1 88 ? -16.143 2.643 1.346 1.00 69.56 88 PRO A O 1
ATOM 742 N N . LEU A 1 89 ? -14.269 3.727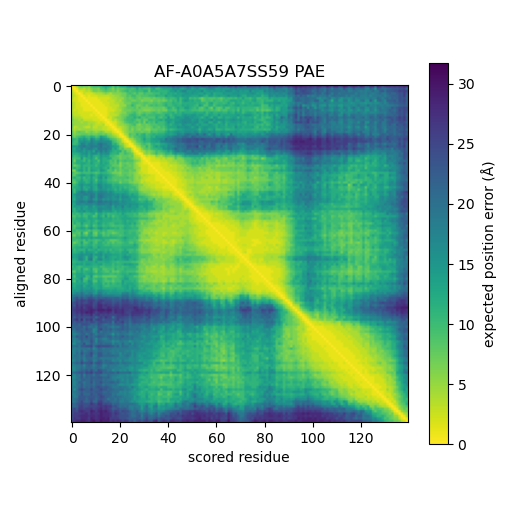 1.952 1.00 66.81 89 LEU A N 1
ATOM 743 C CA . LEU A 1 89 ? -14.095 2.967 3.182 1.00 66.81 89 LEU A CA 1
ATOM 744 C C . LEU A 1 89 ? -15.215 3.389 4.139 1.00 66.81 89 LEU A C 1
ATOM 746 O O . LEU A 1 89 ? -15.154 4.477 4.704 1.00 66.81 89 LEU A O 1
ATOM 750 N N . VAL A 1 90 ? -16.246 2.549 4.274 1.00 57.50 90 VAL A N 1
ATOM 751 C CA . VAL A 1 90 ? -17.385 2.799 5.171 1.00 57.50 90 VAL A CA 1
ATOM 752 C C . VAL A 1 90 ? -16.848 3.083 6.573 1.00 57.50 90 VAL A C 1
ATOM 754 O O . VAL A 1 90 ? -16.130 2.248 7.140 1.00 57.50 90 VAL A O 1
ATOM 757 N N . SER A 1 91 ? -17.157 4.273 7.093 1.00 54.66 91 SER A N 1
ATOM 758 C CA . SER A 1 91 ? -16.801 4.670 8.451 1.00 54.66 91 SER A CA 1
ATOM 759 C C . SER A 1 91 ? -17.684 3.904 9.431 1.00 54.66 91 SER A C 1
ATOM 761 O O . SER A 1 91 ? -18.883 3.744 9.212 1.00 54.66 91 SER A O 1
ATOM 763 N N . TYR A 1 92 ? -17.103 3.446 10.540 1.00 53.66 92 TYR A N 1
ATOM 764 C CA . TYR A 1 92 ? -17.846 2.828 11.643 1.00 53.66 92 TYR A CA 1
ATOM 765 C C . TYR A 1 92 ? -18.997 3.717 12.151 1.00 53.66 92 TYR A C 1
ATOM 767 O O . TYR A 1 92 ? -20.005 3.210 12.639 1.00 53.66 92 TYR A O 1
ATOM 775 N N . ARG A 1 93 ? -18.904 5.041 11.958 1.00 54.50 93 ARG A N 1
ATOM 776 C CA . ARG A 1 93 ? -19.930 6.003 12.383 1.00 54.50 93 ARG A CA 1
ATOM 777 C C . ARG A 1 93 ? -21.294 5.819 11.712 1.00 54.50 93 ARG A C 1
ATOM 779 O O . ARG A 1 93 ? -22.274 6.324 12.250 1.00 54.50 93 ARG A O 1
ATOM 786 N N . ASP A 1 94 ? -21.377 5.087 10.602 1.00 56.25 94 ASP A N 1
ATOM 787 C CA . ASP A 1 94 ? -22.607 5.011 9.810 1.00 56.25 94 ASP A CA 1
ATOM 788 C C . ASP A 1 94 ? -23.599 3.940 10.299 1.00 56.25 94 ASP A C 1
ATOM 790 O O . ASP A 1 94 ? -24.792 4.047 10.009 1.00 56.25 94 ASP A O 1
ATOM 794 N N . ARG A 1 95 ? -23.160 2.912 11.050 1.00 58.78 95 ARG A N 1
ATOM 795 C CA . ARG A 1 95 ? -24.050 1.867 11.602 1.00 58.78 95 ARG A CA 1
ATOM 796 C C . ARG A 1 95 ? -23.509 1.275 12.902 1.00 58.78 95 ARG A C 1
ATOM 798 O O . ARG A 1 95 ? -22.482 0.605 12.896 1.00 58.78 95 ARG A O 1
ATOM 805 N N . LYS A 1 96 ? -24.259 1.443 13.994 1.00 65.50 96 LYS A N 1
ATOM 806 C CA . LYS A 1 96 ? -24.033 0.702 15.244 1.00 65.50 96 LYS A CA 1
ATOM 807 C C . LYS A 1 96 ? -24.539 -0.728 15.093 1.00 65.50 96 LYS A C 1
ATOM 809 O O . LYS A 1 96 ? -25.650 -0.935 14.602 1.00 65.50 96 LYS A O 1
ATOM 814 N N . SER A 1 97 ? -23.737 -1.697 15.515 1.00 70.94 97 SER A N 1
ATOM 815 C CA . SER A 1 97 ? -24.142 -3.097 15.588 1.00 70.94 97 SER A CA 1
ATOM 816 C C . SER A 1 97 ? -24.648 -3.409 16.995 1.00 70.94 97 SER A C 1
ATOM 818 O O . SER A 1 97 ? -24.067 -2.974 17.984 1.00 70.94 97 SER A O 1
ATOM 820 N N . SER A 1 98 ? -25.718 -4.196 17.112 1.00 79.31 98 SER A N 1
ATOM 821 C CA . SER A 1 98 ? -26.141 -4.764 18.402 1.00 79.31 98 SER A CA 1
ATOM 822 C C . SER A 1 98 ? -25.239 -5.917 18.862 1.00 79.31 98 SER A C 1
ATOM 824 O O . SER A 1 98 ? -25.292 -6.319 20.021 1.00 79.31 98 SER A O 1
ATOM 826 N N . ASN A 1 99 ? -24.406 -6.453 17.965 1.00 83.69 99 ASN A N 1
ATOM 827 C CA . ASN A 1 99 ? -23.416 -7.475 18.279 1.00 83.69 99 ASN A CA 1
ATOM 828 C C . ASN A 1 99 ? -22.103 -6.819 18.747 1.00 83.69 99 ASN A C 1
ATOM 830 O O . ASN A 1 99 ? -21.440 -6.132 17.964 1.00 83.69 99 ASN A O 1
ATOM 834 N N . ASN A 1 100 ? -21.722 -7.087 20.001 1.00 80.75 100 ASN A N 1
ATOM 835 C CA . ASN A 1 100 ? -20.516 -6.554 20.643 1.00 80.75 100 ASN A CA 1
ATOM 836 C C . ASN A 1 100 ? -19.205 -6.953 19.943 1.00 80.75 100 ASN A C 1
ATOM 838 O O . ASN A 1 100 ? -18.285 -6.140 19.892 1.00 80.75 100 ASN A O 1
ATOM 842 N N . GLU A 1 101 ? -19.103 -8.160 19.380 1.00 77.56 101 GLU A N 1
ATOM 843 C CA . GLU A 1 101 ? -17.896 -8.602 18.661 1.00 77.56 101 GLU A CA 1
ATOM 844 C C . GLU A 1 101 ? -17.709 -7.811 17.364 1.00 77.56 101 GLU A C 1
ATOM 846 O O . GLU A 1 101 ? -16.604 -7.375 17.043 1.00 77.56 101 GLU A O 1
ATOM 851 N N . VAL A 1 102 ? -18.808 -7.561 16.645 1.00 74.31 102 VAL A N 1
ATOM 852 C CA . VAL A 1 102 ? -18.802 -6.729 15.434 1.00 74.31 102 VAL A CA 1
ATOM 853 C C . VAL A 1 102 ? -18.438 -5.287 15.786 1.00 74.31 102 VAL A C 1
ATOM 855 O O . VAL A 1 102 ? -17.636 -4.669 15.090 1.00 74.31 102 VAL A O 1
ATOM 858 N N . GLU A 1 103 ? -18.969 -4.766 16.891 1.00 78.19 103 GLU A N 1
ATOM 859 C CA . GLU A 1 103 ? -18.667 -3.420 17.379 1.00 78.19 103 GLU A CA 1
ATOM 860 C C . GLU A 1 103 ? -17.177 -3.262 17.731 1.00 78.19 103 GLU A C 1
ATOM 862 O O . GLU A 1 103 ? -16.537 -2.276 17.358 1.00 78.19 103 GLU A O 1
ATOM 867 N N . GLN A 1 104 ? -16.597 -4.256 18.410 1.00 76.88 104 GLN A N 1
ATOM 868 C CA . GLN A 1 104 ? -15.181 -4.261 18.768 1.00 76.88 104 GLN A CA 1
ATOM 869 C C . GLN A 1 104 ? -14.281 -4.394 17.535 1.00 76.88 104 GLN A C 1
ATOM 871 O O . GLN A 1 104 ? -13.328 -3.628 17.393 1.00 76.88 104 GLN A O 1
ATOM 876 N N . MET A 1 105 ? -14.625 -5.281 16.598 1.00 72.94 105 MET A N 1
ATOM 877 C CA . MET A 1 105 ? -13.909 -5.426 15.329 1.00 72.94 105 MET A CA 1
ATOM 878 C C . MET A 1 105 ? -13.928 -4.126 14.511 1.00 72.94 105 MET A C 1
ATOM 880 O O . MET A 1 105 ? -12.915 -3.745 13.923 1.00 72.94 105 MET A O 1
ATOM 884 N N . LEU A 1 106 ? -15.062 -3.420 14.470 1.00 72.50 106 LEU A N 1
ATOM 885 C CA . LEU A 1 106 ? -15.175 -2.149 13.754 1.00 72.50 106 LEU A CA 1
ATOM 886 C C . LEU A 1 106 ? -14.341 -1.038 14.410 1.00 72.50 106 LEU A C 1
ATOM 888 O O . LEU A 1 106 ? -13.681 -0.287 13.691 1.00 72.50 106 LEU A O 1
ATOM 892 N N . LYS A 1 107 ? -14.294 -0.976 15.749 1.00 75.19 107 LYS A N 1
ATOM 893 C CA . LYS A 1 107 ? -13.412 -0.050 16.484 1.00 75.19 107 LYS A CA 1
ATOM 894 C C . LYS A 1 107 ? -11.935 -0.347 16.243 1.00 75.19 107 LYS A C 1
ATOM 896 O O . LYS A 1 107 ? -11.172 0.568 15.944 1.00 75.19 107 LYS A O 1
ATOM 901 N N . GLU A 1 108 ? -11.529 -1.613 16.324 1.00 74.25 108 GLU A N 1
ATOM 902 C CA . GLU A 1 108 ? -10.153 -2.031 16.028 1.00 74.25 108 GLU A CA 1
ATOM 903 C C . GLU A 1 108 ? -9.770 -1.696 14.583 1.00 74.25 108 GLU A C 1
ATOM 905 O O . GLU A 1 108 ? -8.674 -1.190 14.328 1.00 74.25 108 GLU A O 1
ATOM 910 N N . ARG A 1 109 ? -10.690 -1.901 13.633 1.00 73.56 109 ARG A N 1
ATOM 911 C CA . ARG A 1 109 ? -10.505 -1.519 12.230 1.00 73.56 109 ARG A CA 1
ATOM 912 C C . ARG A 1 109 ? -10.327 -0.011 12.070 1.00 73.56 109 ARG A C 1
ATOM 914 O O . ARG A 1 109 ? -9.460 0.399 11.307 1.00 73.56 109 ARG A O 1
ATOM 921 N N . GLU A 1 110 ? -11.111 0.813 12.759 1.00 74.75 110 GLU A N 1
ATOM 922 C CA . GLU A 1 110 ? -11.006 2.274 12.669 1.00 74.75 110 GLU A CA 1
ATOM 923 C C . GLU A 1 110 ? -9.708 2.800 13.291 1.00 74.75 110 GLU A C 1
ATOM 925 O O . GLU A 1 110 ? -9.014 3.598 12.661 1.00 74.75 110 GLU A O 1
ATOM 930 N N . LEU A 1 111 ? -9.331 2.300 14.472 1.00 75.31 111 LEU A N 1
ATOM 931 C CA . LEU A 1 111 ? -8.040 2.605 15.097 1.00 75.31 111 LEU A CA 1
ATOM 932 C C . LEU A 1 111 ? -6.884 2.218 14.181 1.00 75.31 111 LEU A C 1
ATOM 934 O O . LEU A 1 111 ? -5.977 3.020 13.961 1.00 75.31 111 LEU A O 1
ATOM 938 N N . THR A 1 112 ? -6.967 1.024 13.587 1.00 70.38 112 THR A N 1
ATOM 939 C CA . THR A 1 112 ? -5.994 0.574 12.597 1.00 70.38 112 THR A CA 1
ATOM 940 C C . THR A 1 112 ? -5.964 1.563 11.441 1.00 70.38 112 THR A C 1
ATOM 942 O O . THR A 1 112 ? -4.910 2.131 11.209 1.00 70.38 112 THR A O 1
ATOM 945 N N . ILE A 1 113 ? -7.094 1.857 10.779 1.00 70.75 113 ILE A N 1
ATOM 946 C CA . ILE A 1 113 ? -7.182 2.783 9.632 1.00 70.75 113 ILE A CA 1
ATOM 947 C C . ILE A 1 113 ? -6.634 4.181 9.946 1.00 70.75 113 ILE A C 1
ATOM 949 O O . ILE A 1 113 ? -5.983 4.781 9.092 1.00 70.75 113 ILE A O 1
ATOM 953 N N . ASN A 1 114 ? -6.867 4.713 11.141 1.00 72.50 114 ASN A N 1
ATOM 954 C CA . ASN A 1 114 ? -6.335 6.019 11.523 1.00 72.50 114 ASN A CA 1
ATOM 955 C C . ASN A 1 114 ? -4.816 5.964 11.712 1.00 72.50 114 ASN A C 1
ATOM 957 O O . ASN A 1 114 ? -4.104 6.771 11.114 1.00 72.50 114 ASN A O 1
ATOM 961 N N . ALA A 1 115 ? -4.312 4.943 12.411 1.00 70.81 115 ALA A N 1
ATOM 962 C CA . ALA A 1 115 ? -2.879 4.682 12.489 1.00 70.81 115 ALA A CA 1
ATOM 963 C C . ALA A 1 115 ? -2.265 4.403 11.100 1.00 70.81 115 ALA A C 1
ATOM 965 O O . ALA A 1 115 ? -1.118 4.779 10.854 1.00 70.81 115 ALA A O 1
ATOM 966 N N . LEU A 1 116 ? -3.017 3.798 10.161 1.00 66.38 116 LEU A N 1
ATOM 967 C CA . LEU A 1 116 ? -2.599 3.637 8.759 1.00 66.38 116 LEU A CA 1
ATOM 968 C C . LEU A 1 116 ? -2.358 5.018 8.142 1.00 66.38 116 LEU A C 1
ATOM 970 O O . LEU A 1 116 ? -1.275 5.276 7.627 1.00 66.38 116 LEU A O 1
ATOM 974 N N . LYS A 1 117 ? -3.358 5.905 8.200 1.00 68.62 117 LYS A N 1
ATOM 975 C CA . LYS A 1 117 ? -3.307 7.233 7.571 1.00 68.62 117 LYS A CA 1
ATOM 976 C C . LYS A 1 117 ? -2.156 8.082 8.107 1.00 68.62 117 LYS A C 1
ATOM 978 O O . LYS A 1 117 ? -1.464 8.723 7.319 1.00 68.62 117 LYS A O 1
ATOM 983 N N . GLU A 1 118 ? -1.931 8.069 9.417 1.00 71.75 118 GLU A N 1
ATOM 984 C CA . GLU A 1 118 ? -0.848 8.835 10.042 1.00 71.75 118 GLU A CA 1
ATOM 985 C C . GLU A 1 118 ? 0.532 8.310 9.642 1.00 71.75 118 GLU A C 1
ATOM 987 O O . GLU A 1 118 ? 1.362 9.073 9.141 1.00 71.75 118 GLU A O 1
ATOM 992 N N . ASN A 1 119 ? 0.772 7.003 9.780 1.00 67.38 119 ASN A N 1
ATOM 993 C CA . ASN A 1 119 ? 2.060 6.407 9.420 1.00 67.38 119 ASN A CA 1
ATOM 994 C C . ASN A 1 119 ? 2.378 6.569 7.930 1.00 67.38 119 ASN A C 1
ATOM 996 O O . ASN A 1 119 ? 3.534 6.786 7.559 1.00 67.38 119 ASN A O 1
ATOM 1000 N N . LEU A 1 120 ? 1.358 6.500 7.075 1.00 64.94 120 LEU A N 1
ATOM 1001 C CA . LEU A 1 120 ? 1.512 6.669 5.633 1.00 64.94 120 LEU A CA 1
ATOM 1002 C C . LEU A 1 120 ? 1.769 8.125 5.254 1.00 64.94 120 LEU A C 1
ATOM 1004 O O . LEU A 1 120 ? 2.671 8.370 4.462 1.00 64.94 120 LEU A O 1
ATOM 1008 N N . SER A 1 121 ? 1.102 9.090 5.893 1.00 67.94 121 SER A N 1
ATOM 1009 C CA . SER A 1 121 ? 1.443 10.514 5.750 1.00 67.94 121 SER A CA 1
ATOM 1010 C C . SER A 1 121 ? 2.902 10.780 6.139 1.00 67.94 121 SER A C 1
ATOM 1012 O O . SER A 1 121 ? 3.641 11.468 5.432 1.00 67.94 121 SER A O 1
ATOM 1014 N N . VAL A 1 122 ? 3.378 10.173 7.231 1.00 71.56 122 VAL A N 1
ATOM 1015 C CA . VAL A 1 122 ? 4.788 10.271 7.640 1.00 71.56 122 VAL A CA 1
ATOM 1016 C C . VAL A 1 122 ? 5.720 9.631 6.604 1.00 71.56 122 VAL A C 1
ATOM 1018 O O . VAL A 1 122 ? 6.767 10.206 6.288 1.00 71.56 122 VAL A O 1
ATOM 1021 N N . ALA A 1 123 ? 5.362 8.467 6.059 1.00 63.56 123 ALA A N 1
ATOM 1022 C CA . ALA A 1 123 ? 6.149 7.780 5.038 1.00 63.56 123 ALA A CA 1
ATOM 1023 C C . ALA A 1 123 ? 6.214 8.580 3.725 1.00 63.56 123 ALA A C 1
ATOM 1025 O O . ALA A 1 123 ? 7.310 8.788 3.200 1.00 63.56 123 ALA A O 1
ATOM 1026 N N . GLU A 1 124 ? 5.084 9.096 3.238 1.00 64.75 124 GLU A N 1
ATOM 1027 C CA . GLU A 1 124 ? 5.002 9.954 2.051 1.00 64.75 124 GLU A CA 1
ATOM 1028 C C . GLU A 1 124 ? 5.823 11.234 2.226 1.00 64.75 124 GLU A C 1
ATOM 1030 O O . GLU A 1 124 ? 6.652 11.557 1.375 1.00 64.75 124 GLU A O 1
ATOM 1035 N N . ASN A 1 125 ? 5.684 11.922 3.363 1.00 69.69 125 ASN A N 1
ATOM 1036 C CA . ASN A 1 125 ? 6.452 13.133 3.656 1.00 69.69 125 ASN A CA 1
ATOM 1037 C C . ASN A 1 125 ? 7.962 12.867 3.700 1.00 69.69 125 ASN A C 1
ATOM 1039 O O . ASN A 1 125 ? 8.754 13.636 3.149 1.00 69.69 125 ASN A O 1
ATOM 1043 N N . ARG A 1 126 ? 8.387 11.749 4.305 1.00 69.81 126 ARG A N 1
ATOM 1044 C CA . ARG A 1 126 ? 9.797 11.326 4.291 1.00 69.81 126 ARG A CA 1
ATOM 1045 C C . ARG A 1 126 ? 10.283 11.023 2.876 1.00 69.81 126 ARG A C 1
ATOM 1047 O O . ARG A 1 126 ? 11.408 11.388 2.536 1.00 69.81 126 ARG A O 1
ATOM 1054 N N . MET A 1 127 ? 9.457 10.376 2.055 1.00 64.88 127 MET A N 1
ATOM 1055 C CA . MET A 1 127 ? 9.789 10.052 0.668 1.00 64.88 127 MET A CA 1
ATOM 1056 C C . MET A 1 127 ? 9.902 11.300 -0.206 1.00 64.88 127 MET A C 1
ATOM 1058 O O . MET A 1 127 ? 10.861 11.390 -0.971 1.00 64.88 127 MET A O 1
ATOM 1062 N N . ASN A 1 128 ? 8.987 12.261 -0.066 1.00 66.00 128 ASN A N 1
ATOM 1063 C CA . ASN A 1 128 ? 9.046 13.544 -0.768 1.00 66.00 128 ASN A CA 1
ATOM 1064 C C . ASN A 1 128 ? 10.314 14.305 -0.379 1.00 66.00 128 ASN A C 1
ATOM 1066 O O . ASN A 1 128 ? 11.11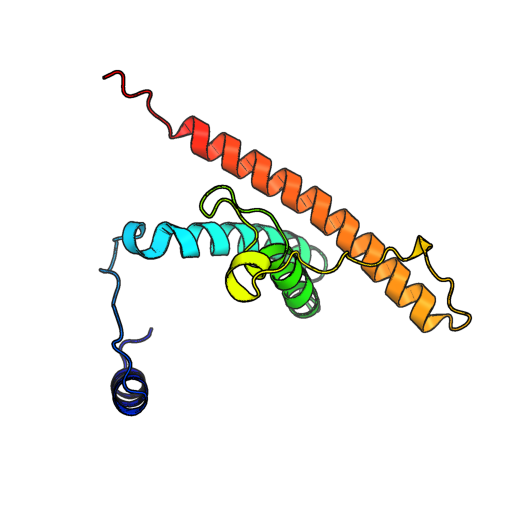9 14.626 -1.247 1.00 66.00 128 ASN A O 1
ATOM 1070 N N . LYS A 1 129 ? 10.594 14.429 0.925 1.00 71.00 129 LYS A N 1
ATOM 1071 C CA . LYS A 1 129 ? 11.816 15.077 1.421 1.00 71.00 129 LYS A CA 1
ATOM 1072 C C . LYS A 1 129 ? 13.093 14.417 0.883 1.00 71.00 129 LYS A C 1
ATOM 1074 O O . LYS A 1 129 ? 14.023 15.101 0.472 1.00 71.00 129 LYS A O 1
ATOM 1079 N N . MET A 1 130 ? 13.147 13.085 0.853 1.00 66.25 130 MET A N 1
ATOM 1080 C CA . MET A 1 130 ? 14.278 12.330 0.291 1.00 66.25 130 MET A CA 1
ATOM 1081 C C . MET A 1 130 ? 14.395 12.456 -1.234 1.00 66.25 130 MET A C 1
ATOM 1083 O O . MET A 1 130 ? 15.506 12.427 -1.764 1.00 66.25 130 MET A O 1
ATOM 1087 N N . ALA A 1 131 ? 13.272 12.562 -1.948 1.00 59.53 131 ALA A N 1
ATOM 1088 C CA . ALA A 1 131 ? 13.255 12.774 -3.390 1.00 59.53 131 ALA A CA 1
ATOM 1089 C C . ALA A 1 131 ? 13.732 14.188 -3.752 1.00 59.53 131 ALA A C 1
ATOM 1091 O O . ALA A 1 131 ? 14.551 14.324 -4.659 1.00 59.53 131 ALA A O 1
ATOM 1092 N N . ASP A 1 132 ? 13.294 15.201 -3.003 1.00 64.31 132 ASP A N 1
ATOM 1093 C CA . ASP A 1 132 ? 13.701 16.595 -3.187 1.00 64.31 132 ASP A CA 1
ATOM 1094 C C . ASP A 1 132 ? 15.198 16.779 -2.922 1.00 64.31 132 ASP A C 1
ATOM 1096 O O . ASP A 1 132 ? 15.897 17.380 -3.732 1.00 64.31 132 ASP A O 1
ATOM 1100 N N . LEU A 1 133 ? 15.736 16.144 -1.872 1.00 70.94 133 LEU A N 1
ATOM 1101 C CA . LEU A 1 133 ? 17.177 16.143 -1.580 1.00 70.94 133 LEU A CA 1
ATOM 1102 C C . LEU A 1 133 ? 18.037 15.540 -2.705 1.00 70.94 133 LEU A C 1
ATOM 1104 O O . LEU A 1 133 ? 19.217 15.864 -2.821 1.00 70.94 133 LEU A O 1
ATOM 1108 N N . LYS A 1 134 ? 17.475 14.643 -3.526 1.00 60.28 134 LYS A N 1
ATOM 1109 C CA . LYS A 1 134 ? 18.173 14.016 -4.661 1.00 60.28 134 LYS A CA 1
ATOM 1110 C C . LYS A 1 134 ? 17.938 14.734 -5.992 1.00 60.28 134 LYS A C 1
ATOM 1112 O O . LYS A 1 134 ? 18.556 14.356 -6.990 1.00 60.28 134 LYS A O 1
ATOM 1117 N N . ARG A 1 135 ? 17.064 15.743 -6.040 1.00 52.56 135 ARG A N 1
ATOM 1118 C CA . ARG A 1 135 ? 16.745 16.484 -7.262 1.00 52.56 135 ARG A CA 1
ATOM 1119 C C . ARG A 1 135 ? 17.795 17.581 -7.471 1.00 52.56 135 ARG A C 1
ATOM 1121 O O . ARG A 1 135 ? 17.786 18.593 -6.785 1.00 52.56 135 ARG A O 1
ATOM 1128 N N . LYS A 1 136 ? 18.713 17.388 -8.422 1.00 54.59 136 LYS A N 1
ATOM 1129 C CA . LYS A 1 136 ? 19.525 18.496 -8.955 1.00 54.59 136 LYS A CA 1
ATOM 1130 C C . LYS A 1 136 ? 18.654 19.323 -9.900 1.00 54.59 136 LYS A C 1
ATOM 1132 O O . LYS A 1 136 ? 18.054 18.754 -10.811 1.00 54.59 136 LYS A O 1
ATOM 1137 N N . GLU A 1 137 ? 18.594 20.639 -9.700 1.00 46.22 137 GLU A N 1
ATOM 1138 C CA . GLU A 1 137 ? 18.033 21.553 -10.699 1.00 46.22 137 GLU A CA 1
ATOM 1139 C C . GLU A 1 137 ? 18.883 21.477 -11.971 1.00 46.22 137 GLU A C 1
ATOM 1141 O O . GLU A 1 137 ? 20.022 21.939 -12.008 1.00 46.22 137 GLU A O 1
ATOM 1146 N N . MET A 1 138 ? 18.339 20.856 -13.014 1.00 48.47 138 MET A N 1
ATOM 1147 C CA . MET A 1 138 ? 18.885 20.960 -14.362 1.00 48.47 138 MET A CA 1
ATOM 1148 C C . MET A 1 138 ? 18.257 22.199 -14.994 1.00 48.47 138 MET A C 1
ATOM 1150 O O . MET A 1 138 ? 17.079 22.182 -15.351 1.00 48.47 138 MET A O 1
ATOM 1154 N N . LYS A 1 139 ? 19.033 23.282 -15.077 1.00 41.75 139 LYS A N 1
ATOM 1155 C CA . LYS A 1 139 ? 18.709 24.416 -15.944 1.00 41.75 139 LYS A CA 1
ATOM 1156 C C . LYS A 1 139 ? 18.988 23.981 -17.383 1.00 41.75 139 LYS A C 1
ATOM 1158 O O . LYS A 1 139 ? 20.099 23.531 -17.662 1.00 41.75 139 LYS A O 1
ATOM 1163 N N . PHE A 1 140 ? 17.968 24.052 -18.231 1.00 46.34 140 PHE A N 1
ATOM 1164 C CA . PHE A 1 140 ? 18.123 23.985 -19.683 1.00 46.34 140 PHE A CA 1
ATOM 1165 C C . PHE A 1 140 ? 18.502 25.364 -20.216 1.00 46.34 140 PHE A C 1
ATOM 1167 O O . PHE A 1 140 ? 18.023 26.359 -19.621 1.00 46.34 140 PHE A O 1
#

InterPro domains:
  IPR001584 Integrase, catalytic core [PS50994] (1-85)
  IPR012337 Ribonuclease H-like superfamily [SSF53098] (2-85)
  IPR036397 Ribonuclease H superfamily [G3DSA:3.30.420.10] (1-125)

Secondary structure (DSSP, 8-state):
-TTSHHHHHHHHHTT---PPPPTT-GGGGHHHHHHHHHHHHHHHHHHHH-GGGHHHHHHHHHHHHHHS-BTTTTB-HHHHHHSSPPPP---GGG---SSHHHHHHHHHHHHHHHHHHHHHHHHHHHHHHHHHHT------

Foldseek 3Di:
DCPDPVNVVVCVVVVHDDDDDDPPCCPVCVVVVVLVVLLCLLLVVVCVVPVPCSVVCVVVSVLCQQQDQDPVVRGRVVCVVPVDHDDDPDQPVPDDDPDPVVNVVNVVVVVVVVVSVVSSVVSVVVVVVVVVVVDDDDDD

Radius of gyration: 19.68 Å; Cα contacts (8 Å, |Δi|>4): 67; chains: 1; bounding box: 49×49×44 Å

pLDDT: mean 72.07, std 10.47, range [41.75, 90.06]